Protein AF-A0A0R2U1X0-F1 (afdb_monomer)

Structure (mmCIF, N/CA/C/O backbone):
data_AF-A0A0R2U1X0-F1
#
_entry.id   AF-A0A0R2U1X0-F1
#
loop_
_atom_site.group_PDB
_atom_site.id
_atom_site.type_symbol
_atom_site.label_atom_id
_atom_site.label_alt_id
_atom_site.label_comp_id
_atom_site.label_asym_id
_atom_site.label_entity_id
_atom_site.label_seq_id
_atom_site.pdbx_PDB_ins_code
_atom_site.Cartn_x
_atom_site.Cartn_y
_atom_site.Cartn_z
_atom_site.occupancy
_atom_site.B_iso_or_equiv
_atom_site.auth_seq_id
_atom_site.auth_comp_id
_atom_site.auth_asym_id
_atom_site.auth_atom_id
_atom_site.pdbx_PDB_model_num
ATOM 1 N N . VAL A 1 1 ? -1.226 7.109 0.822 1.00 89.69 1 VAL A N 1
ATOM 2 C CA . VAL A 1 1 ? -1.695 5.737 1.125 1.00 89.69 1 VAL A CA 1
ATOM 3 C C . VAL A 1 1 ? -2.728 5.342 0.086 1.00 89.69 1 VAL A C 1
ATOM 5 O O . VAL A 1 1 ? -3.514 6.206 -0.300 1.00 89.69 1 VAL A O 1
ATOM 8 N N . SER A 1 2 ? -2.705 4.095 -0.378 1.00 92.38 2 SER A N 1
ATOM 9 C CA . SER A 1 2 ? -3.710 3.529 -1.283 1.00 92.38 2 SER A CA 1
ATOM 10 C C . SER A 1 2 ? -4.345 2.278 -0.674 1.00 92.38 2 SER A C 1
ATOM 12 O O . SER A 1 2 ? -3.770 1.655 0.220 1.00 92.38 2 SER A O 1
ATOM 14 N N . ALA A 1 3 ? -5.540 1.941 -1.147 1.00 92.19 3 ALA A N 1
ATOM 15 C CA . ALA A 1 3 ? -6.220 0.684 -0.877 1.00 92.19 3 ALA A CA 1
ATOM 16 C C . ALA A 1 3 ? -6.676 0.073 -2.202 1.00 92.19 3 ALA A C 1
ATOM 18 O O . ALA A 1 3 ? -7.025 0.795 -3.134 1.00 92.19 3 ALA A O 1
ATOM 19 N N . VAL A 1 4 ? -6.677 -1.256 -2.270 1.0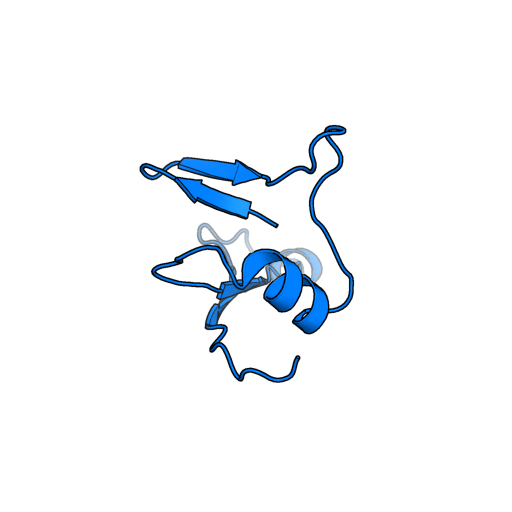0 93.19 4 VAL A N 1
ATOM 20 C CA . VAL A 1 4 ? -7.262 -1.984 -3.396 1.00 93.19 4 VAL A CA 1
ATOM 21 C C . VAL A 1 4 ? -8.684 -2.369 -3.013 1.00 93.19 4 VAL A C 1
ATOM 23 O O . VAL A 1 4 ? -8.878 -3.109 -2.049 1.00 93.19 4 VAL A O 1
ATOM 26 N N . VAL A 1 5 ? -9.665 -1.858 -3.750 1.00 91.44 5 VAL A N 1
ATOM 27 C CA . VAL A 1 5 ? -11.093 -2.126 -3.549 1.00 91.44 5 VAL A CA 1
ATOM 28 C C . VAL A 1 5 ? -11.628 -2.685 -4.858 1.00 91.44 5 VAL A C 1
ATOM 30 O O . VAL A 1 5 ? -11.391 -2.110 -5.910 1.00 91.44 5 VAL A O 1
ATOM 33 N N . GLU A 1 6 ? -12.260 -3.859 -4.811 1.00 91.75 6 GLU A N 1
ATOM 34 C CA . GLU A 1 6 ? -12.795 -4.539 -6.008 1.00 91.75 6 GLU A CA 1
ATOM 35 C C . GLU A 1 6 ? -11.764 -4.757 -7.140 1.00 91.75 6 GLU A C 1
ATOM 37 O O . GLU A 1 6 ? -12.110 -4.887 -8.308 1.00 91.75 6 GLU A O 1
ATOM 42 N N . GLY A 1 7 ? -10.478 -4.857 -6.785 1.00 92.94 7 GLY A N 1
ATOM 43 C CA . GLY A 1 7 ? -9.380 -5.053 -7.738 1.00 92.94 7 GLY A CA 1
ATOM 44 C C . GLY A 1 7 ? -8.804 -3.759 -8.318 1.00 92.94 7 GLY A C 1
ATOM 45 O O . GLY A 1 7 ? -7.783 -3.818 -9.001 1.00 92.94 7 GLY A O 1
ATOM 46 N N . GLU A 1 8 ? -9.385 -2.605 -7.995 1.00 94.69 8 GLU A N 1
ATOM 47 C CA . GLU A 1 8 ? -8.893 -1.296 -8.412 1.00 94.69 8 GLU A CA 1
ATOM 48 C C . GLU A 1 8 ? -8.136 -0.597 -7.281 1.00 94.69 8 GLU A C 1
ATOM 50 O O . GLU A 1 8 ? -8.515 -0.645 -6.108 1.00 94.69 8 GLU A O 1
ATOM 55 N N . GLU A 1 9 ? -7.017 0.041 -7.626 1.00 93.62 9 GLU A N 1
ATOM 56 C CA . GLU A 1 9 ? -6.215 0.797 -6.669 1.00 93.62 9 GLU A CA 1
ATOM 57 C C . GLU A 1 9 ? -6.729 2.234 -6.556 1.00 93.62 9 GLU A C 1
ATOM 59 O O . GLU A 1 9 ? -6.736 2.993 -7.525 1.00 93.62 9 GLU A O 1
ATOM 64 N N . HIS A 1 10 ? -7.104 2.627 -5.339 1.00 93.38 10 HIS A N 1
ATOM 65 C CA . HIS A 1 10 ? -7.593 3.964 -5.032 1.00 93.38 10 HIS A CA 1
ATOM 66 C C . HIS A 1 10 ? -6.727 4.638 -3.975 1.00 93.38 10 HIS A C 1
ATOM 68 O O . HIS A 1 10 ? -6.300 4.026 -2.992 1.00 93.38 10 HIS A O 1
ATOM 74 N N . TYR A 1 11 ? -6.501 5.937 -4.145 1.00 93.19 11 TYR A N 1
ATOM 75 C CA . TYR A 1 11 ? -5.880 6.754 -3.111 1.00 93.19 11 TYR A CA 1
ATOM 76 C C . TYR A 1 11 ? -6.892 7.130 -2.034 1.00 93.19 11 TYR A C 1
ATOM 78 O O . TYR A 1 11 ? -8.026 7.498 -2.329 1.00 93.19 11 TYR A O 1
ATOM 86 N N . ILE A 1 12 ? -6.450 7.085 -0.779 1.00 91.38 12 ILE A N 1
ATOM 87 C CA . ILE A 1 12 ? -7.283 7.444 0.369 1.00 91.38 12 ILE A CA 1
ATOM 88 C C . ILE A 1 12 ? -7.123 8.939 0.654 1.00 91.38 12 ILE A C 1
ATOM 90 O O . ILE A 1 12 ? -5.997 9.443 0.754 1.00 91.38 12 ILE A O 1
ATOM 94 N N . THR A 1 13 ? -8.241 9.637 0.830 1.00 92.62 13 THR A N 1
ATOM 95 C CA . THR A 1 13 ? -8.291 11.040 1.257 1.00 92.62 13 THR A CA 1
ATOM 96 C C . THR A 1 13 ? -9.057 11.188 2.566 1.00 92.62 13 THR A C 1
ATOM 98 O O . THR A 1 13 ? -9.868 10.334 2.916 1.00 92.62 13 THR A O 1
ATOM 101 N N . ASP A 1 14 ? -8.817 12.283 3.283 1.00 87.75 14 ASP A N 1
ATOM 102 C CA . ASP A 1 14 ? -9.719 12.737 4.340 1.00 87.75 14 ASP A CA 1
ATOM 103 C C . ASP A 1 14 ? -11.005 13.357 3.753 1.00 87.75 14 ASP A C 1
ATOM 105 O O . ASP A 1 14 ? -11.146 13.532 2.539 1.00 87.75 14 ASP A O 1
ATOM 109 N N . GLU A 1 15 ? -11.941 13.727 4.627 1.00 89.25 15 GLU A N 1
ATOM 110 C CA . GLU A 1 15 ? -13.217 14.364 4.259 1.00 89.25 15 GLU A CA 1
ATOM 111 C C . GLU A 1 15 ? -13.047 15.719 3.547 1.00 89.25 15 GLU A C 1
ATOM 113 O O . GLU A 1 15 ? -13.974 16.216 2.912 1.00 89.25 15 GLU A O 1
ATOM 118 N N . LYS A 1 16 ? -11.862 16.331 3.640 1.00 92.00 16 LYS A N 1
ATOM 119 C CA . LYS A 1 16 ? -11.518 17.601 2.990 1.00 92.00 16 LYS A CA 1
ATOM 120 C C . LYS A 1 16 ? -10.804 17.387 1.651 1.00 92.00 16 LYS A C 1
ATOM 122 O O . LYS A 1 16 ? -10.355 18.359 1.045 1.00 92.00 16 LYS A O 1
ATOM 127 N N . GLY A 1 17 ? -10.679 16.138 1.192 1.00 91.44 17 GLY A N 1
ATOM 128 C CA . GLY A 1 17 ? -10.018 15.774 -0.061 1.00 91.44 17 GLY A CA 1
ATOM 129 C C . GLY A 1 17 ? -8.489 15.768 0.013 1.00 91.44 17 GLY A C 1
ATOM 130 O O . GLY A 1 17 ? -7.821 15.679 -1.016 1.00 91.44 17 GLY A O 1
ATOM 131 N N . LYS A 1 18 ? -7.893 15.860 1.207 1.00 91.94 18 LYS A N 1
ATOM 132 C CA . LYS A 1 18 ? -6.440 15.788 1.371 1.00 91.94 18 LYS A CA 1
ATOM 133 C C . LYS A 1 18 ? -6.001 14.330 1.415 1.00 91.94 18 LYS A C 1
ATOM 135 O O . LYS A 1 18 ? -6.520 13.543 2.199 1.00 91.94 18 LYS A O 1
ATOM 140 N N . PHE A 1 19 ? -4.991 13.977 0.623 1.00 92.12 19 PHE A N 1
ATOM 141 C CA . PHE A 1 19 ? -4.426 12.628 0.639 1.00 92.12 19 PHE A CA 1
ATOM 142 C C . PHE A 1 19 ? -3.917 12.224 2.024 1.00 92.12 19 PHE A C 1
ATOM 144 O O . PHE A 1 19 ? -3.124 12.940 2.648 1.00 92.12 19 PHE A O 1
ATOM 151 N N . LEU A 1 20 ? -4.313 11.026 2.450 1.00 90.25 20 LEU A N 1
ATOM 152 C CA . LEU A 1 20 ? -3.811 10.393 3.656 1.00 90.25 20 LEU A CA 1
ATOM 153 C C . LEU A 1 20 ? -2.323 10.069 3.474 1.00 90.25 20 LEU A C 1
ATOM 155 O O . LEU A 1 20 ? -1.932 9.241 2.638 1.00 90.25 20 LEU A O 1
ATOM 159 N N . ARG A 1 21 ? -1.481 10.744 4.258 1.00 89.75 21 ARG A N 1
ATOM 160 C CA . ARG A 1 21 ? -0.028 10.560 4.295 1.00 89.75 21 ARG A CA 1
ATOM 161 C C . ARG A 1 21 ? 0.499 10.893 5.690 1.00 89.75 21 ARG A C 1
ATOM 163 O O . ARG A 1 21 ? 0.081 11.891 6.269 1.00 89.75 21 ARG A O 1
ATOM 170 N N . SER A 1 22 ? 1.451 10.109 6.183 1.00 86.12 22 SER A N 1
ATOM 171 C CA . SER A 1 22 ? 2.335 10.500 7.284 1.00 86.12 22 SER A CA 1
ATOM 172 C C . SER A 1 22 ? 3.760 10.070 6.947 1.00 86.12 22 SER A C 1
ATOM 174 O O . SER A 1 22 ? 3.974 9.171 6.133 1.00 86.12 22 SER A O 1
ATOM 176 N N . VAL A 1 23 ? 4.724 10.749 7.562 1.00 85.06 23 VAL A N 1
ATOM 177 C CA . VAL A 1 23 ? 6.136 10.355 7.565 1.00 85.06 23 VAL A CA 1
ATOM 178 C C . VAL A 1 23 ? 6.396 9.192 8.526 1.00 85.06 23 VAL A C 1
ATOM 180 O O . VAL A 1 23 ? 7.398 8.501 8.388 1.00 85.06 23 VAL A O 1
ATOM 183 N N . ASN A 1 24 ? 5.493 8.967 9.486 1.00 88.00 24 ASN A N 1
ATOM 184 C CA . ASN A 1 24 ? 5.592 7.903 10.472 1.00 88.00 24 ASN A CA 1
ATOM 185 C C . ASN A 1 24 ? 4.616 6.768 10.133 1.00 88.00 24 ASN A C 1
ATOM 187 O O . ASN A 1 24 ? 3.403 6.967 10.053 1.00 88.00 24 ASN A O 1
ATOM 191 N N . LEU A 1 25 ? 5.157 5.561 9.963 1.00 87.38 25 LEU A N 1
ATOM 192 C CA . LEU A 1 25 ? 4.376 4.368 9.651 1.00 87.38 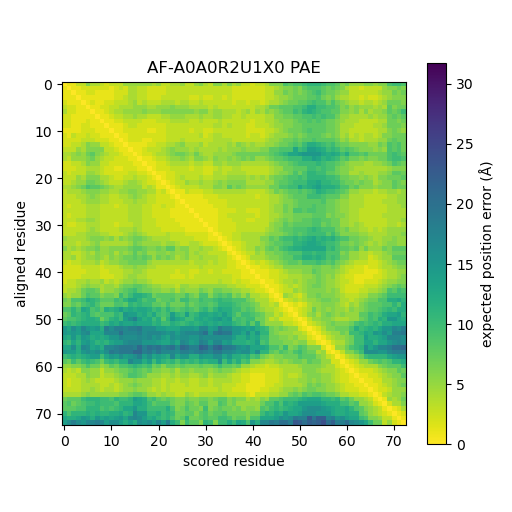25 LEU A CA 1
ATOM 193 C C . LEU A 1 25 ? 3.394 4.005 10.773 1.00 87.38 25 LEU A C 1
ATOM 195 O O . LEU A 1 25 ? 2.264 3.623 10.482 1.00 87.38 25 LEU A O 1
ATOM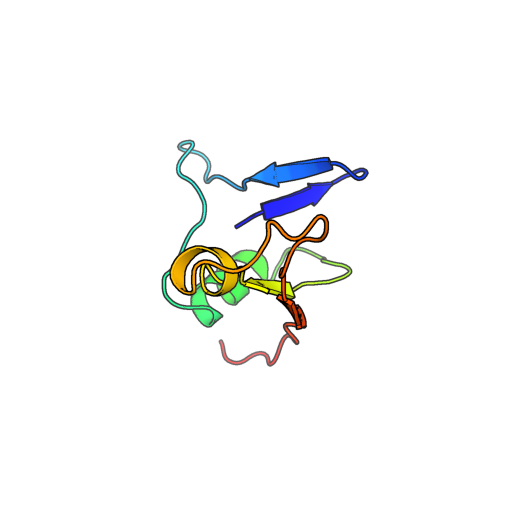 199 N N . ILE A 1 26 ? 3.787 4.188 12.037 1.00 88.31 26 ILE A N 1
ATOM 200 C CA . ILE A 1 26 ? 2.938 3.879 13.196 1.00 88.31 26 ILE A CA 1
ATOM 201 C C . ILE A 1 26 ? 1.712 4.796 13.213 1.00 88.31 26 ILE A C 1
ATOM 203 O O . ILE A 1 26 ? 0.603 4.340 13.465 1.00 88.31 26 ILE A O 1
ATOM 207 N N . GLU A 1 27 ? 1.870 6.081 12.886 1.00 88.25 2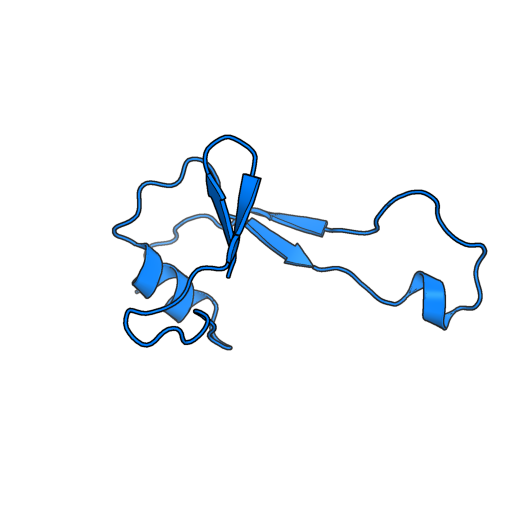7 GLU A N 1
ATOM 208 C CA . GLU A 1 27 ? 0.726 6.999 12.790 1.00 88.25 27 GLU A CA 1
ATOM 209 C C . GLU A 1 27 ? -0.261 6.579 11.696 1.00 88.25 27 GLU A C 1
ATOM 211 O O . GLU A 1 27 ? -1.469 6.667 11.898 1.00 88.25 27 GLU A O 1
ATOM 216 N N . LEU A 1 28 ? 0.232 6.084 10.555 1.00 88.25 28 LEU A N 1
ATOM 217 C CA . LEU A 1 28 ? -0.639 5.539 9.510 1.00 88.25 28 LEU A CA 1
ATOM 218 C C . LEU A 1 28 ? -1.367 4.277 9.973 1.00 88.25 28 LEU A C 1
ATOM 220 O O . LEU A 1 28 ? -2.558 4.151 9.699 1.00 88.25 28 LEU A O 1
ATOM 224 N N . GLN A 1 29 ? -0.689 3.375 10.689 1.00 86.44 29 GLN A N 1
ATOM 225 C CA . GLN A 1 29 ? -1.328 2.188 11.262 1.00 86.44 29 GLN A CA 1
ATOM 226 C C . GLN A 1 29 ? -2.436 2.577 12.247 1.00 86.44 29 GLN A C 1
ATOM 228 O O . GLN A 1 29 ? -3.549 2.087 12.108 1.00 86.44 29 GLN A O 1
ATOM 233 N N . LYS A 1 30 ? -2.196 3.549 13.140 1.00 87.38 30 LYS A N 1
ATOM 234 C CA . LYS A 1 30 ? -3.228 4.085 14.051 1.00 87.38 30 LYS A CA 1
ATOM 235 C C . LYS A 1 30 ? -4.455 4.616 13.312 1.00 87.38 30 LYS A C 1
ATOM 237 O O . LYS A 1 30 ? -5.583 4.363 13.720 1.00 87.38 30 LYS A O 1
ATOM 242 N N . LEU A 1 31 ? -4.251 5.361 12.223 1.00 86.94 31 LEU A N 1
ATOM 243 C CA . LEU A 1 31 ? -5.352 5.915 11.424 1.00 86.94 31 LEU A CA 1
ATOM 244 C C . LEU A 1 31 ? -6.177 4.827 10.725 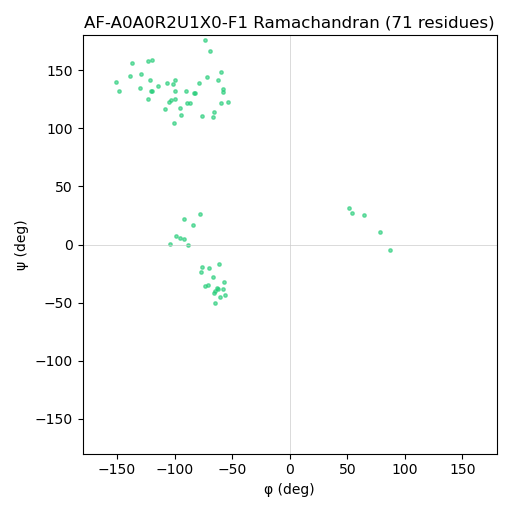1.00 86.94 31 LEU A C 1
ATOM 246 O O . LEU A 1 31 ? -7.361 5.029 10.470 1.00 86.94 31 LEU A O 1
ATOM 250 N N . LEU A 1 32 ? -5.559 3.683 10.428 1.00 86.38 32 LEU A N 1
ATOM 251 C CA . LEU A 1 32 ? -6.171 2.564 9.713 1.00 86.38 32 LEU A CA 1
ATOM 252 C C . LEU A 1 32 ? -6.558 1.393 10.631 1.00 86.38 32 LEU A C 1
ATOM 254 O O . LEU A 1 32 ? -7.107 0.419 10.132 1.00 86.38 32 LEU A O 1
ATOM 258 N N . GLN A 1 33 ? -6.330 1.485 11.946 1.00 85.00 33 GLN A N 1
ATOM 259 C CA . GLN A 1 33 ? -6.497 0.377 12.904 1.00 85.00 33 GLN A CA 1
ATOM 260 C C . GLN A 1 33 ? -7.910 -0.229 12.907 1.00 85.00 33 GLN A C 1
ATOM 262 O O . GLN A 1 33 ? -8.095 -1.422 13.109 1.00 85.00 33 GLN A O 1
ATOM 267 N N . ASN A 1 34 ? -8.926 0.600 12.650 1.00 85.50 34 ASN A N 1
ATOM 268 C CA . ASN A 1 34 ? -10.325 0.175 12.636 1.00 85.50 34 ASN A CA 1
ATOM 269 C C . ASN A 1 34 ? -10.772 -0.339 11.261 1.00 85.50 34 ASN A C 1
ATOM 271 O O . ASN A 1 34 ? -11.939 -0.692 11.089 1.00 85.50 34 ASN A O 1
ATOM 275 N N . LEU A 1 35 ? -9.880 -0.333 10.267 1.00 84.50 35 LEU A N 1
ATOM 276 C CA . LEU A 1 35 ? -10.181 -0.778 8.920 1.00 84.50 35 LEU A CA 1
ATOM 277 C C . LEU A 1 35 ? -9.783 -2.255 8.783 1.00 84.50 35 LEU A C 1
ATOM 279 O O . LEU A 1 35 ? -8.590 -2.569 8.790 1.00 84.50 35 LEU A O 1
ATOM 283 N N . PRO A 1 36 ? -10.745 -3.180 8.631 1.00 81.12 36 PRO A N 1
ATOM 284 C CA . PRO A 1 36 ? -10.417 -4.577 8.408 1.00 81.12 36 PRO A CA 1
ATOM 285 C C . PRO A 1 36 ? -9.743 -4.712 7.039 1.00 81.12 36 PRO A C 1
ATOM 287 O O . PRO A 1 36 ? -10.377 -4.542 5.997 1.00 81.12 36 PRO A O 1
ATOM 290 N N . THR A 1 37 ? -8.443 -5.002 7.034 1.00 85.12 37 THR A N 1
ATOM 291 C CA . THR A 1 37 ? -7.662 -5.218 5.811 1.00 85.12 37 THR A CA 1
ATOM 292 C C . THR A 1 37 ? -7.181 -6.661 5.753 1.00 85.12 37 THR A C 1
ATOM 294 O O . THR A 1 37 ? -6.735 -7.225 6.746 1.00 85.12 37 THR A O 1
ATOM 297 N N . ILE A 1 38 ? -7.285 -7.282 4.576 1.00 86.00 38 ILE A N 1
ATOM 298 C CA . ILE A 1 38 ? -6.818 -8.663 4.361 1.00 86.00 38 ILE A CA 1
ATOM 299 C C . ILE A 1 38 ? -5.284 -8.703 4.316 1.00 86.00 38 ILE A C 1
ATOM 301 O O . ILE A 1 38 ? -4.658 -9.662 4.761 1.00 86.00 38 ILE A O 1
ATOM 305 N N . LYS A 1 39 ? -4.676 -7.654 3.753 1.00 88.56 39 LYS A N 1
ATOM 306 C CA . LYS A 1 39 ? -3.231 -7.500 3.609 1.00 88.56 39 LYS A CA 1
ATOM 307 C C . LYS A 1 39 ? -2.879 -6.020 3.688 1.00 88.56 39 LYS A C 1
ATOM 309 O O . LYS A 1 39 ? -3.462 -5.210 2.969 1.00 88.56 39 LYS A O 1
ATOM 314 N N . SER A 1 40 ? -1.883 -5.689 4.495 1.00 90.38 40 SER A N 1
ATOM 315 C CA . SER A 1 40 ? -1.254 -4.373 4.531 1.00 90.38 40 SER A CA 1
ATOM 316 C C . SER A 1 40 ? 0.230 -4.525 4.190 1.00 90.38 40 SER A C 1
ATOM 318 O O . SER A 1 40 ? 0.922 -5.430 4.663 1.00 90.38 40 SER A O 1
ATOM 320 N N . VAL A 1 41 ? 0.716 -3.680 3.283 1.00 92.12 41 VAL A N 1
ATOM 321 C CA . VAL A 1 41 ? 2.098 -3.717 2.791 1.00 92.12 41 VAL A CA 1
ATOM 322 C C . VAL A 1 41 ? 2.654 -2.309 2.665 1.00 92.12 41 VAL A C 1
ATOM 324 O O . VAL A 1 41 ? 1.947 -1.377 2.283 1.00 92.12 41 VAL A O 1
ATOM 327 N N . LEU A 1 42 ? 3.946 -2.168 2.933 1.00 90.94 42 LEU A N 1
ATOM 328 C CA . LEU A 1 42 ? 4.734 -1.018 2.526 1.00 90.94 42 LEU A CA 1
ATOM 329 C C . LEU A 1 42 ? 5.310 -1.300 1.138 1.00 90.94 42 LEU A C 1
ATOM 331 O O . LEU A 1 42 ? 6.024 -2.284 0.951 1.00 90.94 42 LEU A O 1
ATOM 335 N N . ARG A 1 43 ? 4.997 -0.437 0.170 1.00 91.31 43 ARG A N 1
ATOM 336 C CA . ARG A 1 43 ? 5.517 -0.521 -1.199 1.00 91.31 43 ARG A CA 1
ATOM 337 C C . ARG A 1 43 ? 6.672 0.450 -1.383 1.00 91.31 43 ARG A C 1
ATOM 339 O O . ARG A 1 43 ? 6.541 1.625 -1.046 1.00 91.31 43 ARG A O 1
ATOM 346 N N . HIS A 1 44 ? 7.771 -0.027 -1.954 1.00 89.12 44 HIS A N 1
ATOM 347 C CA . HIS A 1 44 ? 8.920 0.793 -2.321 1.00 89.12 44 HIS A CA 1
ATOM 348 C C . HIS A 1 44 ? 9.323 0.515 -3.769 1.00 89.12 44 HIS A C 1
ATOM 350 O O . HIS A 1 44 ? 9.406 -0.639 -4.178 1.00 89.12 44 HIS A O 1
ATOM 356 N N . THR A 1 45 ? 9.586 1.570 -4.532 1.00 87.81 45 THR A N 1
ATOM 357 C CA . THR A 1 45 ? 10.168 1.497 -5.878 1.00 87.81 45 THR A CA 1
ATOM 358 C C . THR A 1 45 ? 11.471 2.279 -5.850 1.00 87.81 45 THR A C 1
ATOM 360 O O . THR A 1 45 ? 11.533 3.368 -5.277 1.00 87.81 45 THR A O 1
ATOM 363 N N . SER A 1 46 ? 12.544 1.697 -6.378 1.00 82.69 46 SER A N 1
ATOM 364 C CA . SER A 1 46 ? 13.842 2.369 -6.435 1.00 82.69 46 SER A CA 1
ATOM 365 C C . SER A 1 46 ? 14.062 2.944 -7.827 1.00 82.69 46 SER A C 1
ATOM 367 O O . SER A 1 46 ? 13.760 2.295 -8.818 1.00 82.69 46 SER A O 1
ATOM 369 N N . ALA A 1 47 ? 14.653 4.133 -7.912 1.00 79.69 47 ALA A N 1
ATOM 370 C CA . ALA A 1 47 ? 15.101 4.692 -9.190 1.00 79.69 47 ALA A CA 1
ATOM 371 C C . ALA A 1 47 ? 16.498 4.168 -9.598 1.00 79.69 47 ALA A C 1
ATOM 373 O O . ALA A 1 47 ? 17.232 4.811 -10.346 1.00 79.69 47 ALA A O 1
ATOM 374 N N . TYR A 1 48 ? 16.952 3.066 -8.982 1.00 79.75 48 TYR A N 1
ATOM 375 C CA . TYR A 1 48 ? 18.347 2.640 -9.078 1.00 79.75 48 TYR A CA 1
ATOM 376 C C . TYR A 1 48 ? 18.692 2.259 -10.511 1.00 79.75 48 TYR A C 1
ATOM 378 O O . TYR A 1 48 ? 19.670 2.769 -11.045 1.00 79.75 48 TYR A O 1
ATOM 386 N N . ASP A 1 49 ? 17.861 1.413 -11.126 1.00 76.06 49 ASP A N 1
ATOM 387 C CA . ASP A 1 49 ? 18.073 0.901 -12.479 1.00 76.06 49 ASP A CA 1
ATOM 388 C C . ASP A 1 49 ? 18.172 2.049 -13.511 1.00 76.06 49 ASP A C 1
ATOM 390 O O . ASP A 1 49 ? 19.040 1.998 -14.384 1.00 76.06 49 ASP A O 1
ATOM 394 N N . GLU A 1 50 ? 17.381 3.124 -13.372 1.00 78.50 50 GLU A N 1
ATOM 395 C CA . GLU A 1 50 ? 17.470 4.308 -14.240 1.00 78.50 50 GLU A CA 1
ATOM 396 C C . GLU A 1 50 ? 18.748 5.129 -13.993 1.00 78.50 50 GLU A C 1
ATOM 398 O O . GLU A 1 50 ? 19.333 5.684 -14.924 1.00 78.50 50 GLU A O 1
ATOM 403 N N . MET A 1 51 ? 19.214 5.200 -12.744 1.00 83.38 51 MET A N 1
ATOM 404 C CA . MET A 1 51 ? 20.376 6.008 -12.355 1.00 83.38 51 MET A CA 1
ATOM 405 C C . MET A 1 51 ? 21.726 5.383 -12.737 1.00 83.38 51 MET A C 1
ATOM 407 O O . MET A 1 51 ? 22.705 6.115 -12.880 1.00 83.38 51 MET A O 1
ATOM 411 N N . ILE A 1 52 ? 21.80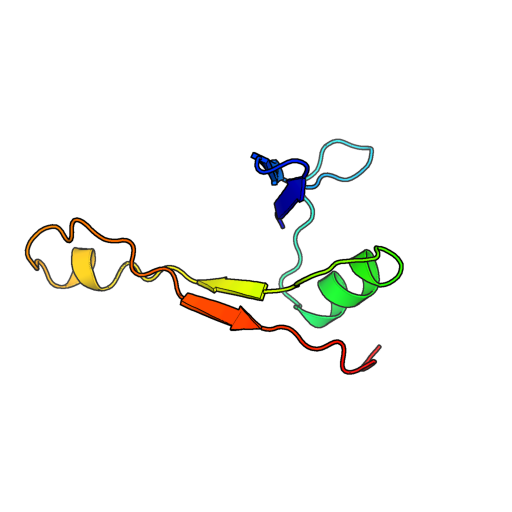2 4.061 -12.922 1.00 83.44 52 ILE A N 1
ATOM 412 C CA . ILE A 1 52 ? 23.032 3.366 -13.356 1.00 83.44 52 ILE A CA 1
ATOM 413 C C . ILE A 1 52 ? 23.147 3.196 -14.880 1.00 83.44 52 ILE A C 1
ATOM 415 O O . ILE A 1 52 ? 24.100 2.573 -15.348 1.00 83.44 52 ILE A O 1
ATOM 419 N N . GLY A 1 53 ? 22.217 3.758 -15.665 1.00 78.38 53 GLY A N 1
ATOM 420 C CA . GLY A 1 53 ? 22.255 3.699 -17.134 1.00 78.38 53 GLY A CA 1
ATOM 421 C C . GLY A 1 53 ? 22.110 2.280 -17.693 1.00 78.38 53 GLY A C 1
ATOM 422 O O . GLY A 1 53 ? 22.623 1.982 -18.773 1.00 78.38 53 GLY A O 1
ATOM 423 N N . GLY A 1 54 ? 21.463 1.391 -16.932 1.00 75.56 54 GLY A N 1
ATOM 424 C CA . GLY A 1 54 ? 21.164 0.032 -17.366 1.00 75.56 54 GLY A CA 1
ATOM 425 C C . GLY A 1 54 ? 20.113 0.002 -18.484 1.00 75.56 54 GLY A C 1
ATOM 426 O O . GLY A 1 54 ? 19.451 1.007 -18.744 1.00 75.56 54 GLY A O 1
ATOM 427 N N . PRO A 1 55 ? 19.942 -1.143 -19.166 1.00 77.38 55 PRO A N 1
ATOM 428 C CA . PRO A 1 55 ? 18.850 -1.310 -20.120 1.00 77.38 55 PRO A CA 1
ATOM 429 C C . PRO A 1 55 ? 17.495 -1.137 -19.418 1.00 77.38 55 PRO A C 1
ATOM 431 O O . PRO A 1 55 ? 17.355 -1.516 -18.253 1.00 77.38 55 PRO A O 1
ATOM 434 N N . GLU A 1 56 ? 16.489 -0.623 -20.134 1.00 73.19 56 GLU A N 1
ATOM 435 C CA . GLU A 1 56 ? 15.115 -0.579 -19.622 1.00 73.19 56 GLU A CA 1
ATOM 436 C C . GLU A 1 56 ? 14.683 -1.981 -19.175 1.00 73.19 56 GLU A C 1
ATOM 438 O O . GLU A 1 56 ? 14.692 -2.940 -19.956 1.00 73.19 56 GLU A O 1
ATOM 443 N N 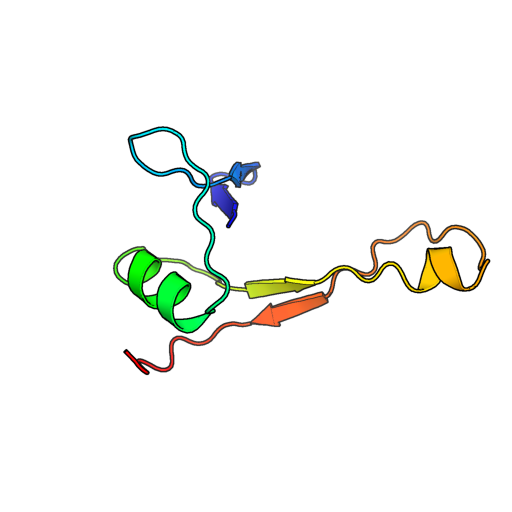. LYS A 1 57 ? 14.297 -2.113 -17.904 1.00 71.12 57 LYS A N 1
ATOM 444 C CA . LYS A 1 57 ? 13.657 -3.335 -17.428 1.00 71.12 57 LYS A CA 1
ATOM 445 C C . LYS A 1 57 ? 12.176 -3.294 -17.769 1.00 71.12 57 LYS A C 1
ATOM 447 O O . LYS A 1 57 ? 11.470 -2.354 -17.434 1.00 71.12 57 LYS A O 1
ATOM 452 N N . ILE A 1 58 ? 11.702 -4.382 -18.373 1.00 70.44 58 ILE A N 1
ATOM 453 C CA . ILE A 1 58 ? 10.285 -4.597 -18.708 1.00 70.44 58 ILE A CA 1
ATOM 454 C C . ILE A 1 58 ? 9.447 -4.832 -17.430 1.00 70.44 58 ILE A C 1
ATOM 456 O O . ILE A 1 58 ? 8.233 -4.654 -17.429 1.00 70.44 58 ILE A O 1
ATOM 460 N N . SER A 1 59 ? 10.086 -5.227 -16.323 1.00 78.25 59 SER A N 1
ATOM 461 C CA . SER A 1 59 ? 9.440 -5.534 -15.044 1.00 78.25 59 SER A CA 1
ATOM 462 C C . SER A 1 59 ? 9.686 -4.455 -13.989 1.00 78.25 59 SER A C 1
ATOM 464 O O . SER A 1 59 ? 10.820 -4.009 -13.816 1.00 78.25 59 SER A O 1
ATOM 466 N N . SER A 1 60 ? 8.650 -4.127 -13.214 1.00 82.00 60 SER A N 1
ATOM 467 C CA . SER A 1 60 ? 8.754 -3.230 -12.058 1.00 82.00 60 SER A CA 1
ATOM 468 C C . SER A 1 60 ? 9.691 -3.790 -10.977 1.00 82.00 60 SER A C 1
ATOM 470 O O . SER A 1 60 ? 9.667 -4.985 -10.688 1.00 82.00 60 SER A O 1
ATOM 472 N N . ASN A 1 61 ? 10.475 -2.916 -10.342 1.00 85.19 61 ASN A N 1
ATOM 473 C CA . ASN A 1 61 ? 11.310 -3.231 -9.178 1.00 85.19 61 ASN A CA 1
ATOM 474 C C . ASN A 1 61 ? 10.592 -2.988 -7.834 1.00 85.19 61 ASN A C 1
AT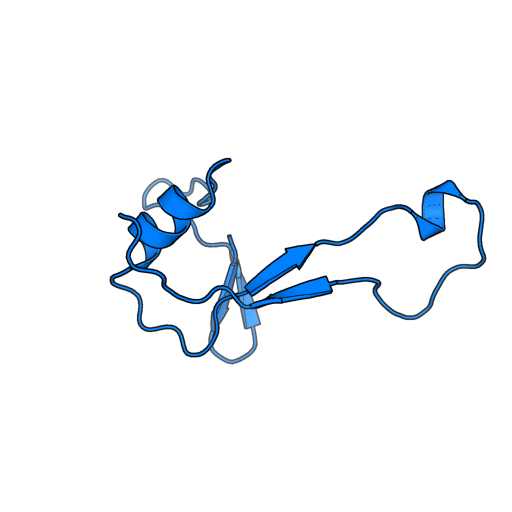OM 476 O O . ASN A 1 61 ? 11.232 -2.792 -6.799 1.00 85.19 61 ASN A O 1
ATOM 480 N N . LEU A 1 62 ? 9.257 -2.986 -7.859 1.00 89.19 62 LEU A N 1
ATOM 481 C CA . LEU A 1 62 ? 8.410 -2.795 -6.690 1.00 89.19 62 LEU A CA 1
ATOM 482 C C . LEU A 1 62 ? 8.673 -3.887 -5.648 1.00 89.19 62 LEU A C 1
ATOM 484 O O . LEU A 1 62 ? 8.497 -5.078 -5.900 1.00 89.19 62 LEU A O 1
ATOM 488 N N . LEU A 1 63 ? 9.053 -3.451 -4.451 1.00 91.12 63 LEU A N 1
ATOM 489 C CA . LEU A 1 63 ? 9.212 -4.286 -3.272 1.00 91.12 63 LEU A CA 1
ATOM 490 C C . LEU A 1 63 ? 8.019 -4.081 -2.336 1.00 91.12 63 LEU A C 1
ATOM 492 O O . LEU A 1 63 ? 7.749 -2.954 -1.916 1.00 91.12 63 LEU A O 1
ATOM 496 N N . GLU A 1 64 ? 7.327 -5.168 -1.991 1.00 92.81 64 GLU A N 1
ATOM 497 C CA . GLU A 1 64 ? 6.309 -5.177 -0.937 1.00 92.81 64 GLU A CA 1
ATOM 498 C C . GLU A 1 64 ? 6.897 -5.739 0.359 1.00 92.81 64 GLU A C 1
ATOM 500 O O . GLU A 1 64 ? 7.386 -6.868 0.392 1.00 92.81 64 GLU A O 1
ATOM 505 N N . VAL A 1 65 ? 6.794 -4.975 1.443 1.00 91.12 65 VAL A N 1
ATOM 506 C CA . VAL A 1 65 ? 7.121 -5.430 2.796 1.00 91.12 65 VAL A CA 1
ATOM 507 C C . VAL A 1 65 ? 5.814 -5.580 3.575 1.00 91.12 65 VAL A C 1
ATOM 509 O O . VAL A 1 65 ? 5.122 -4.577 3.764 1.00 91.12 65 VAL A O 1
ATOM 512 N N . PRO A 1 66 ? 5.433 -6.793 4.014 1.00 90.12 66 PRO A N 1
ATOM 513 C CA . PRO A 1 66 ? 4.242 -6.994 4.834 1.00 90.12 66 PRO A CA 1
ATOM 514 C C . PRO A 1 66 ? 4.306 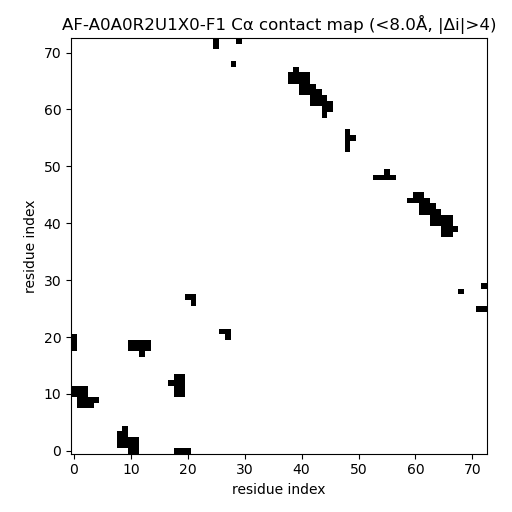-6.181 6.126 1.00 90.12 66 PRO A C 1
ATOM 516 O O . PRO A 1 66 ? 5.324 -6.185 6.818 1.00 90.12 66 PRO A O 1
ATOM 519 N N . LEU A 1 67 ? 3.209 -5.504 6.454 1.00 86.94 67 LEU A N 1
ATOM 520 C CA . LEU A 1 67 ? 3.051 -4.802 7.719 1.00 86.94 67 LEU A CA 1
ATOM 521 C C . LEU A 1 67 ? 2.198 -5.670 8.639 1.00 86.94 67 LEU A C 1
ATOM 523 O O . LEU A 1 67 ? 0.992 -5.781 8.459 1.00 86.94 67 LEU A O 1
ATOM 527 N N . ALA A 1 68 ? 2.830 -6.306 9.619 1.00 80.12 68 ALA A N 1
ATOM 528 C CA . ALA A 1 68 ? 2.081 -6.877 10.729 1.00 80.12 68 ALA A CA 1
ATOM 529 C C . ALA A 1 68 ? 1.570 -5.738 11.619 1.00 80.12 68 ALA A C 1
ATOM 531 O O . ALA A 1 68 ? 2.255 -4.721 11.795 1.00 80.12 68 ALA A O 1
ATOM 532 N N . ASP A 1 69 ? 0.370 -5.906 12.167 1.00 74.69 69 ASP A N 1
ATOM 533 C CA . ASP A 1 69 ? -0.057 -5.065 13.273 1.00 74.69 69 ASP A CA 1
ATOM 534 C C . ASP A 1 69 ? 0.653 -5.550 14.537 1.00 74.69 69 ASP A C 1
ATOM 536 O O . ASP A 1 69 ? 0.431 -6.667 15.001 1.00 74.69 69 ASP A O 1
ATOM 540 N N . ASN A 1 70 ? 1.578 -4.731 15.028 1.00 74.81 70 ASN A N 1
ATOM 541 C CA . ASN A 1 70 ? 2.345 -5.019 16.234 1.00 74.81 70 ASN A CA 1
ATOM 542 C C . ASN A 1 70 ? 1.768 -4.286 17.459 1.00 74.81 70 ASN A C 1
ATOM 544 O O . ASN A 1 70 ? 2.428 -4.270 18.495 1.00 74.81 70 ASN A O 1
ATOM 548 N N . GLU A 1 71 ? 0.600 -3.634 17.328 1.00 73.69 71 GLU A N 1
ATOM 549 C CA . GLU A 1 71 ? -0.113 -2.921 18.403 1.00 73.69 71 GLU A CA 1
ATOM 550 C C . GLU A 1 71 ? 0.769 -1.917 19.177 1.00 73.69 71 GLU A C 1
ATOM 552 O O . GLU A 1 71 ? 0.591 -1.671 20.367 1.00 73.69 71 GLU A O 1
ATOM 557 N N . LEU A 1 72 ? 1.760 -1.315 18.507 1.00 72.81 72 LEU A N 1
ATOM 558 C CA . LEU A 1 72 ? 2.741 -0.403 19.120 1.00 72.81 72 LEU A CA 1
ATOM 559 C C . LEU A 1 72 ? 2.182 1.012 19.367 1.00 72.81 72 LEU A C 1
ATOM 561 O O . LEU A 1 72 ? 2.937 1.991 19.339 1.00 72.81 72 LEU A O 1
ATOM 565 N N . TYR A 1 73 ? 0.866 1.148 19.537 1.00 64.06 73 TYR A N 1
ATOM 566 C CA . TYR A 1 73 ? 0.167 2.427 19.527 1.00 64.06 73 TYR A CA 1
ATOM 567 C C . TYR A 1 73 ? -0.684 2.739 20.748 1.00 64.06 73 TYR A C 1
ATOM 569 O O . TYR A 1 73 ? -1.198 1.823 21.410 1.00 64.06 73 TYR A O 1
#

pLDDT: mean 85.75, std 6.78, range [64.06, 94.69]

Solvent-accessible surface area (backbone atoms only — not comparable to full-atom values): 5026 Å² total; per-residue (Å²): 85,70,48,73,58,100,87,43,83,41,76,42,53,48,99,86,69,48,70,44,77,68,96,46,68,65,62,47,46,64,77,43,67,88,55,92,65,97,75,51,64,50,77,46,73,71,69,56,61,73,73,69,71,54,79,89,68,97,64,84,72,68,42,78,43,79,52,77,89,77,78,89,120

InterPro domains:
  IPR045508 Protein of unknown function DUF6482 [PF20090] (1-69)

Foldseek 3Di:
DWDQDPNDIDFDDDPVRHTDDDPDPVVVCVVCVPPDDPWDWDKDFDCVCVVVVHPDDPDGPIDTDTDDPPVPD

Sequence (73 aa):
VSAVVEGEEHYITDEKGKFLRSVNLIELQKLLQNLPTIKSVLRHTSAYDEMIGGPEKISSNLLEVPLADNELY

Secondary structure (DSSP, 8-state):
-EEEETTEEEE-B-TTS-B---S-HHHHHHHHTTS--S--EEEE--SHHHHTTPPPPSS--PEEEE-------

Radius of gyration: 15.29 Å; Cα contacts (8 Å, |Δi|>4): 63; chains: 1; bounding box: 36×26×40 Å

Nearest PDB structures (foldseek):
  7oyc-assembly1_E1  TM=2.570E-01  e=4.173E+00  Xenopus laevis

Organism: NCBI:txid1655626

Mean predicted aligned error: 6.17 Å